Protein AF-A0A5K0YTJ7-F1 (afdb_monomer_lite)

pLDDT: mean 91.89, std 6.13, range [59.12, 97.94]

Structure (mmCIF, N/CA/C/O backbone):
data_AF-A0A5K0YTJ7-F1
#
_entry.id   AF-A0A5K0YTJ7-F1
#
loop_
_atom_site.group_PDB
_atom_site.id
_atom_site.type_symbol
_atom_site.label_atom_id
_atom_site.label_alt_id
_atom_site.label_comp_id
_atom_site.label_asym_id
_atom_site.label_entity_id
_atom_site.label_seq_id
_atom_site.pdbx_PDB_ins_code
_atom_site.Cartn_x
_atom_site.Cartn_y
_atom_site.Cartn_z
_atom_site.occupancy
_atom_site.B_iso_or_equiv
_atom_site.auth_seq_id
_atom_site.auth_comp_id
_atom_site.auth_asym_id
_atom_site.auth_atom_id
_atom_site.pdbx_PDB_model_num
ATOM 1 N N . THR A 1 1 ? -4.504 -14.858 -5.263 1.00 59.12 1 THR A N 1
ATOM 2 C CA . THR A 1 1 ? -3.100 -15.190 -5.559 1.00 59.12 1 THR A CA 1
ATOM 3 C C . THR A 1 1 ? -2.363 -13.875 -5.700 1.00 59.12 1 THR A C 1
ATOM 5 O O . THR A 1 1 ? -2.873 -13.016 -6.414 1.00 59.12 1 THR A O 1
ATOM 8 N N . SER A 1 2 ? -1.271 -13.672 -4.962 1.00 78.88 2 SER A N 1
ATOM 9 C CA . SER A 1 2 ? -0.412 -12.476 -5.075 1.00 78.88 2 SER A CA 1
ATOM 10 C C . SER A 1 2 ? 0.365 -12.509 -6.400 1.00 78.88 2 SER A C 1
ATOM 12 O O . SER A 1 2 ? 0.445 -13.553 -7.057 1.00 78.88 2 SER A O 1
ATOM 14 N N . ASN A 1 3 ? 0.926 -11.370 -6.807 1.00 82.94 3 ASN A N 1
ATOM 15 C CA . ASN A 1 3 ? 1.848 -11.286 -7.935 1.00 82.94 3 ASN A CA 1
ATOM 16 C C . ASN A 1 3 ? 3.019 -12.276 -7.773 1.00 82.94 3 ASN A C 1
ATOM 18 O O . ASN A 1 3 ? 3.357 -12.998 -8.716 1.00 82.94 3 ASN A O 1
ATOM 22 N N . GLY A 1 4 ? 3.537 -12.421 -6.550 1.00 83.62 4 GLY A N 1
ATOM 23 C CA . GLY A 1 4 ? 4.546 -13.418 -6.203 1.00 83.62 4 GLY A CA 1
ATOM 24 C C . GLY A 1 4 ? 4.114 -14.875 -6.397 1.00 83.62 4 GLY A C 1
ATOM 25 O O . GLY A 1 4 ? 4.947 -15.712 -6.742 1.00 83.62 4 GLY A O 1
ATOM 26 N N . ASP A 1 5 ? 2.823 -15.208 -6.283 1.00 86.25 5 ASP A N 1
ATOM 27 C CA . ASP A 1 5 ? 2.345 -16.577 -6.542 1.00 86.25 5 ASP A CA 1
ATOM 28 C C . ASP A 1 5 ? 2.400 -16.931 -8.033 1.00 86.25 5 ASP A C 1
ATOM 30 O O . ASP A 1 5 ? 2.692 -18.076 -8.397 1.00 86.25 5 ASP A O 1
ATOM 34 N N . VAL A 1 6 ? 2.097 -15.945 -8.883 1.00 89.19 6 VAL A N 1
ATOM 35 C CA . VAL A 1 6 ? 1.987 -16.089 -10.341 1.00 89.19 6 VAL A CA 1
ATOM 36 C C . VAL A 1 6 ? 3.361 -15.979 -11.005 1.00 89.19 6 VAL A C 1
ATOM 38 O O . VAL A 1 6 ? 3.671 -16.750 -11.911 1.00 89.19 6 VAL A O 1
ATOM 41 N N . PHE A 1 7 ? 4.214 -15.079 -10.514 1.00 89.31 7 PHE A N 1
ATOM 42 C CA . PHE A 1 7 ? 5.516 -14.744 -11.092 1.00 89.31 7 PHE A CA 1
ATOM 43 C C . PHE A 1 7 ? 6.652 -14.913 -10.079 1.00 89.31 7 PHE A C 1
ATOM 45 O O . PHE A 1 7 ? 7.475 -14.021 -9.894 1.00 89.31 7 PHE A O 1
ATOM 52 N N . ARG A 1 8 ? 6.731 -16.081 -9.436 1.00 86.69 8 ARG A N 1
ATOM 53 C CA . ARG A 1 8 ? 7.627 -16.397 -8.297 1.00 86.69 8 ARG A CA 1
ATOM 54 C C . ARG A 1 8 ? 9.072 -15.891 -8.379 1.00 86.69 8 ARG A C 1
ATOM 56 O O . ARG A 1 8 ? 9.693 -15.641 -7.349 1.00 86.69 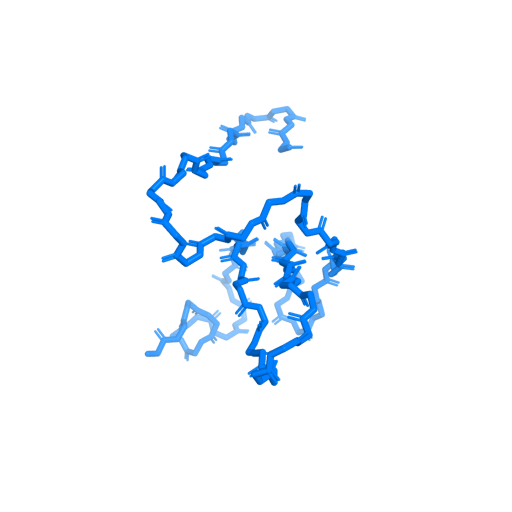8 ARG A O 1
ATOM 63 N N . HIS A 1 9 ? 9.624 -15.762 -9.582 1.00 88.06 9 HIS A N 1
ATOM 64 C CA . HIS A 1 9 ? 11.028 -15.398 -9.797 1.00 88.06 9 HIS A CA 1
ATOM 65 C C . HIS A 1 9 ? 11.231 -14.144 -10.652 1.00 88.06 9 HIS A C 1
ATOM 67 O O . HIS A 1 9 ? 12.369 -13.753 -10.887 1.00 88.06 9 HIS A O 1
ATOM 73 N N . THR A 1 10 ? 10.159 -13.532 -11.155 1.00 90.19 10 THR A N 1
ATOM 74 C CA . THR A 1 10 ? 10.250 -12.466 -12.163 1.00 90.19 10 THR A CA 1
ATOM 75 C C . THR A 1 10 ? 9.169 -11.412 -11.949 1.00 90.19 10 THR A 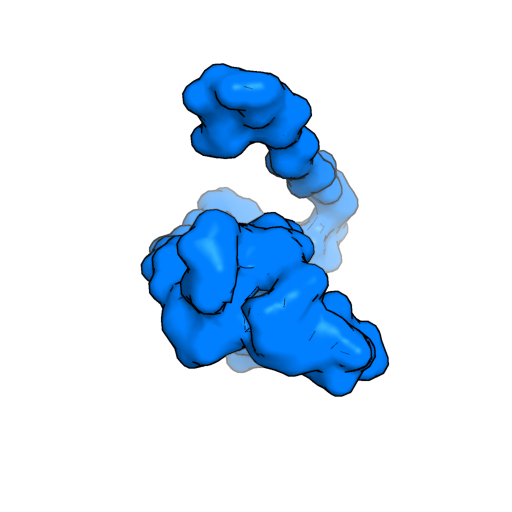C 1
ATOM 77 O O . THR A 1 10 ? 8.440 -11.076 -12.882 1.00 90.19 10 THR A O 1
ATOM 80 N N . HIS A 1 11 ? 9.028 -10.930 -10.716 1.00 91.19 11 HIS A N 1
ATOM 81 C CA . HIS A 1 11 ? 8.134 -9.824 -10.404 1.00 91.19 11 HIS A CA 1
ATOM 82 C C . HIS A 1 11 ? 8.859 -8.706 -9.669 1.00 91.19 11 HIS A C 1
ATOM 84 O O . HIS A 1 11 ? 9.788 -8.944 -8.898 1.00 91.19 11 HIS A O 1
ATOM 90 N N . ASP A 1 12 ? 8.356 -7.503 -9.907 1.00 93.00 12 ASP A N 1
ATOM 91 C CA . ASP A 1 12 ? 8.494 -6.369 -9.012 1.00 93.00 12 ASP A CA 1
ATOM 92 C C . ASP A 1 12 ? 7.119 -6.167 -8.342 1.00 93.00 12 ASP A C 1
ATOM 94 O O . ASP A 1 12 ? 6.078 -6.399 -8.969 1.00 93.00 12 ASP A O 1
ATOM 98 N N . GLU A 1 13 ? 7.094 -5.781 -7.070 1.00 93.94 13 GLU A N 1
ATOM 99 C CA . GLU A 1 13 ? 5.863 -5.616 -6.284 1.00 93.94 13 GLU A CA 1
ATOM 100 C C . GLU A 1 13 ? 6.050 -4.492 -5.259 1.00 93.94 13 GLU A C 1
ATOM 102 O O . GLU A 1 13 ? 7.126 -4.328 -4.679 1.00 93.94 13 GLU A O 1
ATOM 107 N N . LEU A 1 14 ? 5.010 -3.672 -5.100 1.00 95.00 14 LEU A N 1
ATOM 108 C CA . LEU A 1 14 ? 4.945 -2.584 -4.131 1.00 95.00 14 LEU A CA 1
ATOM 109 C C . LEU A 1 14 ? 3.705 -2.795 -3.284 1.00 95.00 14 LEU A C 1
ATOM 111 O O . LEU A 1 14 ? 2.588 -2.746 -3.805 1.00 95.00 14 LEU A O 1
ATOM 115 N N . ASP A 1 15 ? 3.914 -2.974 -1.988 1.00 95.75 15 ASP A N 1
ATOM 116 C CA . ASP A 1 15 ? 2.849 -3.371 -1.083 1.00 95.75 15 ASP A CA 1
ATOM 117 C C . ASP A 1 15 ? 2.441 -2.237 -0.153 1.00 95.75 15 ASP A C 1
ATOM 119 O O . ASP A 1 15 ? 3.272 -1.520 0.409 1.00 95.75 15 ASP A O 1
ATOM 123 N N . TRP A 1 16 ? 1.129 -2.124 0.036 1.00 96.38 16 TRP A N 1
ATOM 124 C CA . TRP A 1 16 ? 0.503 -1.429 1.152 1.00 96.38 16 TRP A CA 1
ATOM 125 C C . TRP A 1 16 ? -0.456 -2.408 1.820 1.00 96.38 16 TRP A C 1
ATOM 127 O O . TRP A 1 16 ? -1.524 -2.714 1.286 1.00 96.38 16 TRP A O 1
ATOM 137 N N . GLU A 1 17 ? -0.084 -2.900 2.994 1.00 96.62 17 GLU A N 1
ATOM 138 C CA . GLU A 1 17 ? -0.803 -3.974 3.669 1.00 96.62 17 GLU A CA 1
ATOM 139 C C . GLU A 1 17 ? -1.290 -3.514 5.037 1.00 96.62 17 GLU A C 1
ATOM 141 O O . GLU A 1 17 ? -0.499 -3.145 5.904 1.00 96.62 17 GLU A O 1
ATOM 146 N N . PHE A 1 18 ? -2.598 -3.595 5.276 1.00 95.44 18 PHE A N 1
ATOM 147 C CA . PHE A 1 18 ? -3.106 -3.557 6.643 1.00 95.44 18 PHE A CA 1
ATOM 148 C C . PHE A 1 18 ? -2.775 -4.880 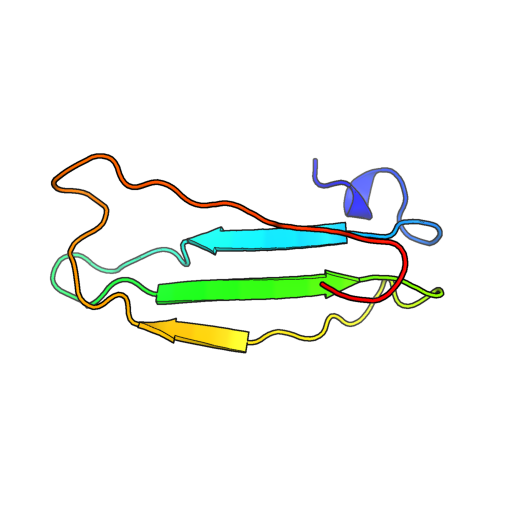7.316 1.00 95.44 18 PHE A C 1
ATOM 150 O O . PHE A 1 18 ? -3.253 -5.937 6.901 1.00 95.44 18 PHE A O 1
ATOM 157 N N . LEU A 1 19 ? -1.982 -4.822 8.380 1.00 93.75 19 LEU A N 1
ATOM 158 C CA . LEU A 1 19 ? -1.744 -5.998 9.198 1.00 93.75 19 LEU A CA 1
ATOM 159 C C . LEU A 1 19 ? -2.996 -6.248 10.040 1.00 93.75 19 LEU A C 1
ATOM 161 O O . LEU A 1 19 ? -3.555 -5.316 10.622 1.00 93.75 19 LEU A O 1
ATOM 165 N N . GLY A 1 20 ? -3.451 -7.503 10.076 1.00 85.75 20 GLY A N 1
ATOM 166 C CA . GLY A 1 20 ? -4.622 -7.896 10.856 1.00 85.75 20 GLY A CA 1
ATOM 167 C C . GLY A 1 20 ? -4.534 -7.388 12.297 1.00 85.75 20 GLY A C 1
ATOM 168 O O . GLY A 1 20 ? -3.458 -7.375 12.894 1.00 85.75 20 GLY A O 1
ATOM 169 N N . ASN A 1 21 ? -5.670 -6.960 12.843 1.00 89.38 21 ASN A N 1
ATOM 170 C CA . ASN A 1 21 ? -5.728 -6.307 14.144 1.00 89.38 21 ASN A CA 1
ATOM 171 C C . ASN A 1 21 ? -6.495 -7.147 15.177 1.00 89.38 21 ASN A C 1
ATOM 173 O O . ASN A 1 21 ? -7.440 -7.865 14.840 1.00 89.38 21 ASN A O 1
ATOM 177 N N . ILE A 1 22 ? -6.116 -7.018 16.448 1.00 89.12 22 ILE A N 1
ATOM 178 C CA . ILE A 1 22 ? -6.901 -7.497 17.589 1.00 89.12 22 ILE A CA 1
ATOM 179 C C . ILE A 1 22 ? -7.839 -6.362 18.006 1.00 89.12 22 ILE A C 1
ATOM 181 O O . ILE A 1 22 ? -7.448 -5.198 18.053 1.00 89.12 22 ILE A O 1
ATOM 185 N N . LYS A 1 23 ? -9.105 -6.673 18.305 1.00 85.56 23 LYS A N 1
ATOM 186 C CA . LYS A 1 23 ? -10.085 -5.647 18.684 1.00 85.56 23 LYS A CA 1
ATOM 187 C C . LYS A 1 23 ? -9.585 -4.839 19.891 1.00 85.56 23 LYS A C 1
ATOM 189 O O . LYS A 1 23 ? -9.422 -5.401 20.967 1.00 85.56 23 LYS A O 1
ATOM 194 N N . GLY A 1 24 ? -9.441 -3.526 19.711 1.00 84.06 24 GLY A N 1
ATOM 195 C CA . GLY A 1 24 ? -8.985 -2.594 20.748 1.00 84.06 24 GLY A CA 1
ATOM 196 C C . GLY A 1 24 ? -7.512 -2.193 20.641 1.00 84.06 24 GLY A C 1
ATOM 197 O O . GLY A 1 24 ? -7.122 -1.239 21.304 1.00 84.06 24 GLY A O 1
ATOM 198 N N . GLU A 1 25 ? -6.731 -2.858 19.789 1.00 90.50 25 GLU A N 1
ATOM 199 C CA . GLU A 1 25 ? -5.333 -2.510 19.524 1.00 90.50 25 GLU A CA 1
ATOM 200 C C . GLU A 1 25 ? -5.202 -1.519 18.356 1.00 90.50 25 GLU A C 1
ATOM 202 O O . GLU A 1 25 ? -6.109 -1.357 17.532 1.00 90.50 25 GLU A O 1
ATOM 207 N N . GLU A 1 26 ? -4.060 -0.837 18.287 1.00 91.56 26 GLU A N 1
ATOM 208 C CA . GLU A 1 26 ? -3.763 0.127 17.227 1.00 91.56 26 GLU A CA 1
ATOM 209 C C . GLU A 1 26 ? -3.500 -0.559 15.879 1.00 91.56 26 GLU A C 1
ATOM 211 O O . GLU A 1 26 ? -2.813 -1.581 15.787 1.00 91.56 26 GLU A O 1
ATOM 216 N N . TRP A 1 27 ? -4.009 0.046 14.804 1.00 95.06 27 TRP A N 1
ATOM 217 C CA . TRP A 1 27 ? -3.811 -0.466 13.453 1.00 95.06 27 TRP A CA 1
ATOM 218 C C . TRP A 1 27 ? -2.388 -0.235 12.963 1.00 95.06 27 TRP A C 1
ATOM 220 O O . TRP A 1 27 ? -1.819 0.851 13.110 1.00 95.06 27 TRP A O 1
ATOM 230 N N . ARG A 1 28 ? -1.847 -1.263 12.307 1.00 95.69 28 ARG A N 1
ATOM 231 C CA . ARG A 1 28 ? -0.537 -1.221 11.666 1.00 95.69 28 ARG A CA 1
ATOM 232 C C . ARG A 1 28 ? -0.675 -1.382 10.167 1.00 95.69 28 ARG A C 1
ATOM 234 O O . ARG A 1 28 ? -1.460 -2.200 9.688 1.00 95.69 28 ARG A O 1
ATOM 241 N N . VAL A 1 29 ? 0.150 -0.639 9.452 1.00 97.19 29 VAL A N 1
ATOM 242 C CA . VAL A 1 29 ? 0.379 -0.836 8.027 1.00 97.19 29 VAL A CA 1
ATOM 243 C C . VAL A 1 29 ? 1.804 -1.318 7.827 1.00 97.19 29 VAL A C 1
ATOM 245 O O . VAL A 1 29 ? 2.718 -0.866 8.521 1.00 97.19 29 VAL A O 1
ATOM 248 N N . GLN A 1 30 ? 1.976 -2.233 6.884 1.00 97.94 30 GLN A N 1
ATOM 249 C CA . GLN A 1 30 ? 3.262 -2.616 6.337 1.00 97.94 30 GLN A CA 1
ATOM 250 C C . GLN A 1 30 ? 3.397 -2.082 4.911 1.00 97.94 30 GLN A C 1
ATOM 252 O O . GLN A 1 30 ? 2.457 -2.165 4.120 1.00 97.94 30 GLN A O 1
ATOM 257 N N . THR A 1 31 ? 4.569 -1.542 4.595 1.00 97.69 31 THR A N 1
ATOM 258 C CA . THR A 1 31 ? 4.987 -1.259 3.220 1.00 97.69 31 THR A CA 1
ATOM 259 C C . THR A 1 31 ? 6.098 -2.212 2.824 1.00 97.69 31 THR A C 1
ATOM 261 O O . THR A 1 31 ? 6.926 -2.564 3.668 1.00 97.69 31 THR A O 1
ATOM 264 N N . ASN A 1 32 ? 6.137 -2.611 1.556 1.00 96.38 32 ASN A N 1
ATOM 265 C CA . ASN A 1 32 ? 7.179 -3.492 1.041 1.00 96.38 32 ASN A CA 1
ATOM 266 C C . ASN A 1 32 ? 7.568 -3.136 -0.398 1.00 96.38 32 ASN A C 1
ATOM 268 O O . ASN A 1 32 ? 6.771 -2.566 -1.145 1.00 96.38 32 ASN A O 1
ATOM 272 N N . VAL A 1 33 ? 8.801 -3.479 -0.776 1.00 95.19 33 VAL A N 1
ATOM 273 C CA . VAL A 1 33 ? 9.325 -3.324 -2.136 1.00 95.19 33 VAL A CA 1
ATOM 274 C C . VAL A 1 33 ? 10.088 -4.579 -2.549 1.00 95.19 33 VAL A C 1
ATOM 276 O O . VAL A 1 33 ? 11.208 -4.818 -2.081 1.00 95.19 33 VAL A O 1
ATOM 279 N N . TYR A 1 34 ? 9.526 -5.306 -3.509 1.00 94.19 34 TYR A N 1
ATOM 280 C CA . TYR A 1 34 ? 10.199 -6.351 -4.273 1.00 94.19 34 TYR A CA 1
ATOM 281 C C . TYR A 1 34 ? 10.628 -5.805 -5.627 1.00 94.19 34 TYR A C 1
ATOM 283 O O . TYR A 1 34 ? 9.888 -5.082 -6.292 1.00 94.19 34 TYR A O 1
ATOM 291 N N . GLY A 1 35 ? 11.833 -6.170 -6.046 1.00 91.06 35 GLY A N 1
ATOM 292 C CA . GLY A 1 35 ? 12.275 -5.891 -7.400 1.00 91.06 35 GLY A CA 1
ATOM 293 C C . GLY A 1 35 ? 13.776 -5.953 -7.594 1.00 91.06 35 GLY A C 1
ATOM 294 O O . GLY A 1 35 ? 14.530 -6.283 -6.671 1.00 91.06 35 GLY A O 1
ATOM 295 N N . ASN A 1 36 ? 14.213 -5.671 -8.823 1.00 86.50 36 ASN A N 1
ATOM 296 C CA . ASN A 1 36 ? 15.597 -5.890 -9.268 1.00 86.50 36 ASN A CA 1
ATOM 297 C C . ASN A 1 36 ? 16.060 -7.342 -9.010 1.00 86.50 36 ASN A C 1
ATOM 299 O O . ASN A 1 36 ? 17.165 -7.590 -8.526 1.00 86.50 36 ASN A O 1
ATOM 303 N N . GLY A 1 37 ? 15.169 -8.305 -9.262 1.00 84.12 37 GLY A N 1
ATOM 304 C CA . GLY A 1 37 ? 15.413 -9.734 -9.044 1.00 84.12 37 GLY A CA 1
ATOM 305 C C . GLY A 1 37 ? 15.265 -10.212 -7.594 1.00 84.12 37 GLY A C 1
ATOM 306 O O . GLY A 1 37 ? 15.374 -11.412 -7.348 1.00 84.12 37 GLY A O 1
ATOM 307 N N . SER A 1 38 ? 14.987 -9.323 -6.631 1.00 87.69 38 SER A N 1
ATOM 308 C CA . SER A 1 38 ? 14.643 -9.732 -5.266 1.00 87.69 38 SER A CA 1
ATOM 309 C C . SER A 1 38 ? 13.167 -10.107 -5.185 1.00 87.69 38 SER A C 1
ATOM 311 O O . SER A 1 38 ? 12.321 -9.226 -5.068 1.00 87.69 38 SER A O 1
ATOM 313 N N . THR A 1 39 ? 12.871 -11.407 -5.247 1.00 87.69 39 THR A N 1
ATOM 314 C CA . THR A 1 39 ? 11.497 -11.944 -5.160 1.00 87.69 39 THR A CA 1
ATOM 315 C C . THR A 1 39 ? 11.243 -12.807 -3.921 1.00 87.69 39 THR A C 1
ATOM 317 O O . THR A 1 39 ? 10.110 -13.189 -3.657 1.00 87.69 39 THR A O 1
ATOM 320 N N . GLY A 1 40 ? 12.293 -13.151 -3.164 1.00 83.94 40 GLY A N 1
ATOM 321 C CA . GLY A 1 40 ? 12.192 -13.974 -1.948 1.00 83.94 40 GLY A CA 1
ATOM 322 C C . GLY A 1 40 ? 12.292 -13.188 -0.638 1.00 83.94 40 GLY A C 1
ATOM 323 O O . GLY A 1 40 ? 11.888 -13.691 0.406 1.00 83.94 40 GLY A O 1
ATOM 324 N N . HIS A 1 41 ? 12.824 -11.965 -0.690 1.00 87.44 41 HIS A N 1
ATOM 325 C CA . HIS A 1 41 ? 12.999 -11.086 0.464 1.00 87.44 41 HIS A CA 1
ATOM 326 C C . HIS A 1 41 ? 12.592 -9.662 0.090 1.00 87.44 41 HIS A C 1
ATOM 328 O O . HIS A 1 41 ? 13.100 -9.110 -0.893 1.00 87.44 41 HIS A O 1
ATOM 334 N N . GLY A 1 42 ? 11.666 -9.103 0.864 1.00 88.00 42 GLY A N 1
ATOM 335 C CA . GLY A 1 42 ? 11.216 -7.731 0.727 1.00 88.00 42 GLY A CA 1
ATOM 336 C C . GLY A 1 42 ? 12.096 -6.746 1.500 1.00 88.00 42 GLY A C 1
ATOM 337 O O . GLY A 1 42 ? 13.147 -7.088 2.047 1.00 88.00 42 GLY A O 1
ATOM 338 N N . ARG A 1 43 ? 11.662 -5.491 1.503 1.00 94.44 43 ARG A N 1
ATOM 339 C CA . ARG A 1 43 ? 12.148 -4.377 2.320 1.00 94.44 43 ARG A CA 1
ATOM 340 C C . ARG A 1 43 ? 10.993 -3.877 3.189 1.00 94.44 43 ARG A C 1
ATOM 342 O O . ARG A 1 43 ? 10.431 -2.817 2.925 1.00 94.44 43 ARG A O 1
ATOM 349 N N . GLU A 1 44 ? 10.598 -4.679 4.172 1.00 96.81 44 GLU A N 1
ATOM 350 C CA . GLU A 1 44 ? 9.428 -4.400 5.000 1.00 96.81 44 GLU A CA 1
ATOM 351 C C . GLU A 1 44 ? 9.672 -3.238 5.975 1.00 96.81 44 GLU A C 1
ATOM 353 O O . GLU A 1 44 ? 10.620 -3.248 6.762 1.00 96.81 44 GLU A O 1
ATOM 358 N N . GLU A 1 45 ? 8.739 -2.290 6.015 1.00 97.44 45 GLU A N 1
ATOM 359 C CA . GLU A 1 45 ? 8.641 -1.277 7.070 1.00 97.44 45 GLU A CA 1
ATOM 360 C C . GLU A 1 45 ? 7.238 -1.288 7.680 1.00 97.44 45 GLU A C 1
ATOM 362 O O . GLU A 1 45 ? 6.262 -1.605 7.001 1.00 97.44 45 GLU A O 1
ATOM 367 N N . ARG A 1 46 ? 7.121 -0.977 8.979 1.00 97.00 46 ARG A N 1
ATOM 368 C CA . ARG A 1 46 ? 5.851 -1.056 9.718 1.00 97.00 46 ARG A CA 1
ATOM 369 C C . ARG A 1 46 ? 5.566 0.219 10.491 1.00 97.00 46 ARG A C 1
ATOM 371 O O . ARG A 1 46 ? 6.398 0.674 11.272 1.00 97.00 46 ARG A O 1
ATOM 378 N N . TYR A 1 47 ? 4.342 0.713 10.347 1.00 96.50 47 TYR A N 1
ATOM 379 C CA . TYR A 1 47 ? 3.897 1.985 10.904 1.00 96.50 47 TYR A CA 1
ATOM 380 C C . TYR A 1 47 ? 2.585 1.830 11.668 1.00 96.50 47 TYR A C 1
ATOM 382 O O . TYR A 1 47 ? 1.705 1.079 11.247 1.00 96.50 47 TYR A O 1
ATOM 390 N N . LEU A 1 48 ? 2.448 2.562 12.775 1.00 96.00 48 LEU A N 1
ATOM 391 C CA . LEU A 1 48 ? 1.157 2.787 13.426 1.00 96.00 48 LEU A CA 1
ATOM 392 C C . LEU A 1 48 ? 0.418 3.905 12.694 1.00 96.00 48 LEU A C 1
ATOM 394 O O . LEU A 1 48 ? 1.025 4.902 12.298 1.00 96.00 48 LEU A O 1
ATOM 398 N N . LEU A 1 49 ? -0.894 3.757 12.538 1.00 94.81 49 LEU A N 1
ATOM 399 C CA . LEU A 1 49 ? -1.730 4.837 12.027 1.00 94.81 49 LEU A CA 1
ATOM 400 C C . LEU A 1 49 ? -2.144 5.758 13.175 1.00 94.81 49 LEU A C 1
ATOM 402 O O . LEU A 1 49 ? -2.636 5.307 14.202 1.00 94.81 49 LEU A O 1
ATOM 406 N N . TRP A 1 50 ? -2.008 7.069 12.975 1.00 94.69 50 TRP A N 1
ATOM 407 C CA . TRP A 1 50 ? -2.446 8.085 13.945 1.00 94.69 50 TRP A CA 1
ATOM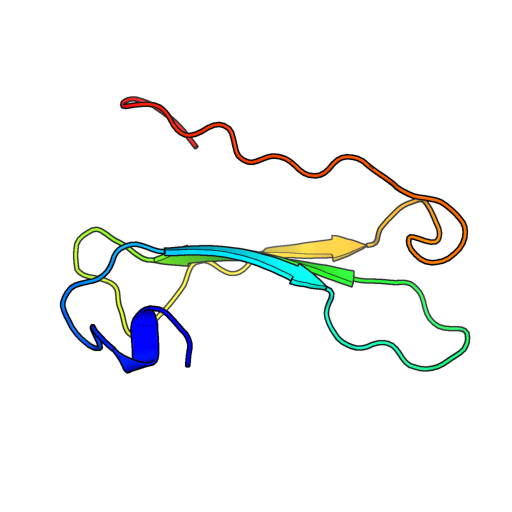 408 C C . TRP A 1 50 ? -3.976 8.279 13.977 1.00 94.69 50 TRP A C 1
ATOM 410 O O . TRP A 1 50 ? -4.481 9.217 14.592 1.00 94.69 50 TRP A O 1
ATOM 420 N N . PHE A 1 51 ? -4.715 7.428 13.268 1.00 94.12 51 PHE A N 1
ATOM 421 C CA . PHE A 1 51 ? -6.168 7.417 13.166 1.00 94.12 51 PHE A CA 1
ATOM 422 C C . PHE A 1 51 ? -6.667 5.970 13.115 1.00 94.12 51 PHE A C 1
ATOM 424 O O . PHE A 1 51 ? -5.906 5.049 12.825 1.00 94.12 51 PHE A O 1
ATOM 431 N N . ASP A 1 52 ? -7.961 5.774 13.372 1.00 93.50 52 ASP A N 1
ATOM 432 C CA . ASP A 1 52 ? -8.617 4.477 13.209 1.00 93.50 52 ASP A CA 1
ATOM 433 C C . ASP A 1 52 ? -9.100 4.324 11.753 1.00 93.50 52 ASP A C 1
ATOM 435 O O . ASP A 1 52 ? -10.107 4.942 11.390 1.00 93.50 52 ASP A O 1
ATOM 439 N N . PRO A 1 53 ? -8.424 3.515 10.911 1.00 94.31 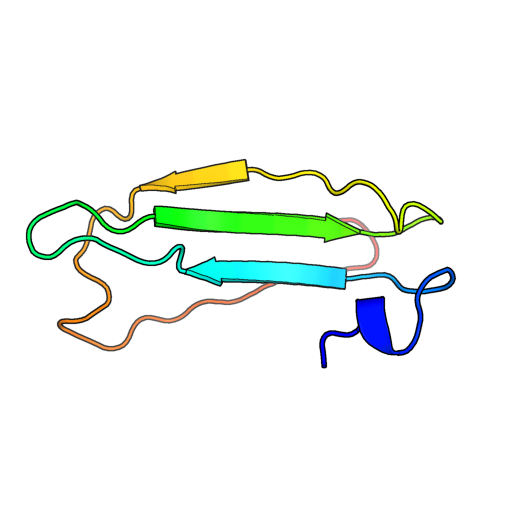53 PRO A N 1
ATOM 440 C CA . PRO A 1 53 ? -8.757 3.358 9.495 1.00 94.31 53 PRO A CA 1
ATOM 441 C C . PRO A 1 53 ? -10.108 2.670 9.251 1.00 94.31 53 PRO A C 1
ATOM 443 O O . PRO A 1 53 ? -10.509 2.530 8.100 1.00 94.31 53 PRO A O 1
ATOM 446 N N . THR A 1 54 ? -10.803 2.202 10.298 1.00 93.62 54 THR A N 1
ATOM 447 C CA . THR A 1 54 ? -12.119 1.551 10.176 1.00 93.62 54 THR A CA 1
ATOM 448 C C . THR A 1 54 ? -13.294 2.507 10.335 1.00 93.62 54 THR A C 1
ATOM 450 O O . THR A 1 54 ? -14.423 2.142 10.008 1.00 93.62 54 THR A O 1
ATOM 453 N N . LYS A 1 55 ? -13.055 3.719 10.847 1.00 95.69 55 LYS A N 1
ATOM 454 C CA . LYS A 1 55 ? -14.125 4.685 11.130 1.00 95.69 55 LYS A CA 1
ATOM 455 C C . LYS A 1 55 ? -14.542 5.477 9.901 1.00 95.69 55 LYS A C 1
ATOM 457 O O . LYS A 1 55 ? -15.719 5.791 9.762 1.00 95.69 55 LYS A O 1
ATOM 462 N N . GLU A 1 56 ? -13.594 5.789 9.027 1.00 97.31 56 GLU A N 1
ATOM 463 C CA . GLU A 1 56 ? -13.814 6.585 7.822 1.00 97.31 56 GLU A CA 1
ATOM 464 C C . GLU A 1 56 ? -12.918 6.091 6.682 1.00 97.31 56 GLU A C 1
ATOM 466 O O . GLU A 1 56 ? -11.950 5.361 6.893 1.00 97.31 56 GLU A O 1
ATOM 471 N N . PHE A 1 57 ? -13.241 6.486 5.451 1.00 97.25 57 PHE A N 1
ATOM 472 C CA . PHE A 1 57 ? -12.380 6.207 4.307 1.00 97.25 57 PHE A CA 1
ATOM 473 C C . PHE A 1 57 ? -11.205 7.182 4.272 1.00 97.25 57 PHE A C 1
ATOM 475 O O . PHE A 1 57 ? -11.380 8.396 4.362 1.00 97.25 57 PHE A O 1
ATOM 482 N N . HIS A 1 58 ? -10.010 6.647 4.041 1.00 97.19 58 HIS A N 1
ATOM 483 C CA . HIS A 1 58 ? -8.788 7.424 3.873 1.00 97.19 58 HIS A CA 1
ATOM 484 C C . HIS A 1 58 ? -8.165 7.143 2.509 1.00 97.19 58 HIS A C 1
ATOM 486 O O . HIS A 1 58 ? -8.373 6.089 1.905 1.00 97.19 58 HIS A O 1
ATOM 492 N N . ARG A 1 59 ? -7.390 8.107 2.008 1.00 97.75 59 ARG A N 1
ATOM 493 C CA . ARG A 1 59 ? -6.684 7.962 0.737 1.00 97.75 59 ARG A CA 1
ATOM 494 C C . ARG A 1 59 ? -5.289 7.399 0.975 1.00 97.75 59 ARG A C 1
ATOM 496 O O . ARG A 1 59 ? -4.468 8.048 1.616 1.00 97.75 59 ARG A O 1
ATOM 503 N N . TYR A 1 60 ? -5.026 6.253 0.365 1.00 96.38 60 TYR A N 1
ATOM 504 C CA . TYR A 1 60 ? -3.712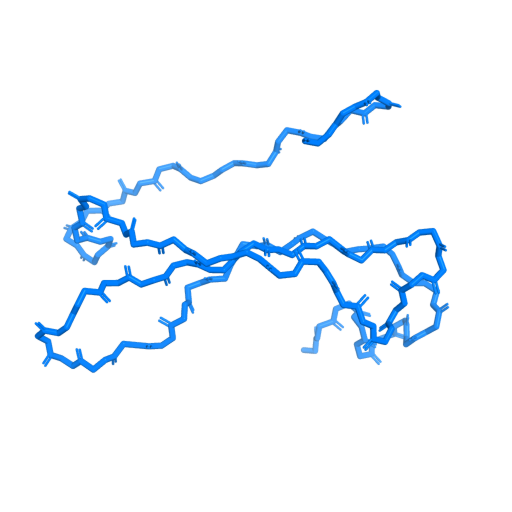 5.624 0.290 1.00 96.38 60 TYR A CA 1
ATOM 505 C C . TYR A 1 60 ? -3.246 5.669 -1.160 1.00 96.38 60 TYR A C 1
ATOM 507 O O . TYR A 1 60 ? -4.051 5.529 -2.084 1.00 96.38 60 TYR A O 1
ATOM 515 N N . SER A 1 61 ? -1.978 5.976 -1.395 1.00 96.31 61 SER A N 1
ATOM 516 C CA . SER A 1 61 ? -1.461 6.176 -2.749 1.00 96.31 61 SER A CA 1
ATOM 517 C C . SER A 1 61 ? 0.021 5.853 -2.782 1.00 96.31 61 SER A C 1
ATOM 519 O O . SER A 1 61 ? 0.743 6.202 -1.855 1.00 96.31 61 SER A O 1
ATOM 521 N N . ILE A 1 62 ? 0.462 5.236 -3.874 1.00 96.38 62 ILE A N 1
ATOM 522 C CA . ILE A 1 62 ? 1.873 5.014 -4.180 1.00 96.38 62 ILE A CA 1
ATOM 523 C C . ILE A 1 62 ? 2.199 5.889 -5.386 1.00 96.38 62 ILE A C 1
ATOM 525 O O . ILE A 1 62 ? 1.536 5.793 -6.421 1.00 96.38 62 ILE A O 1
ATOM 529 N N . LEU A 1 63 ? 3.195 6.764 -5.250 1.00 96.69 63 LEU A N 1
ATOM 530 C CA . LEU A 1 63 ? 3.736 7.528 -6.369 1.00 96.69 63 LEU A CA 1
ATOM 531 C C . LEU A 1 63 ? 5.021 6.853 -6.834 1.00 96.69 63 LEU A C 1
ATOM 533 O O . LEU A 1 63 ? 6.068 7.020 -6.223 1.00 96.69 63 LEU A O 1
ATOM 537 N N . TRP A 1 64 ? 4.944 6.127 -7.942 1.00 95.44 64 TRP A N 1
ATOM 538 C CA . TRP A 1 64 ? 6.108 5.490 -8.541 1.00 95.44 64 TRP A CA 1
ATOM 539 C C . TRP A 1 64 ? 6.577 6.266 -9.769 1.00 95.44 64 TRP A C 1
ATOM 541 O O . TRP A 1 64 ? 5.804 6.548 -10.686 1.00 95.44 64 TRP A O 1
ATOM 551 N N . THR A 1 65 ? 7.859 6.619 -9.789 1.00 96.38 65 THR A N 1
ATOM 552 C CA . THR A 1 65 ? 8.514 7.288 -10.915 1.00 96.38 65 THR A CA 1
ATOM 553 C C . THR A 1 65 ? 9.787 6.546 -11.316 1.00 96.38 65 THR A C 1
ATOM 555 O O . THR A 1 65 ? 10.263 5.662 -10.610 1.00 96.38 65 THR A O 1
ATOM 558 N N . SER A 1 66 ? 10.409 6.952 -12.426 1.00 95.19 66 SER A N 1
ATOM 559 C CA . SER A 1 66 ? 11.704 6.396 -12.842 1.00 95.19 66 SER A CA 1
ATOM 560 C C . SER A 1 66 ? 12.872 6.741 -11.909 1.00 95.19 66 SER A C 1
ATOM 562 O O . SER A 1 66 ? 13.957 6.191 -12.080 1.00 95.19 66 SER A O 1
ATOM 564 N N . LYS A 1 67 ? 12.687 7.664 -10.954 1.00 94.69 67 LYS A N 1
ATOM 565 C CA . LYS A 1 67 ? 13.743 8.117 -10.034 1.00 94.69 67 LYS A CA 1
ATOM 566 C C . LYS A 1 67 ? 13.517 7.683 -8.596 1.00 94.69 67 LYS A C 1
ATOM 568 O O . LYS A 1 67 ? 14.487 7.493 -7.870 1.00 94.69 67 LYS A O 1
ATOM 573 N N . THR A 1 68 ? 12.260 7.603 -8.179 1.00 93.19 68 THR A N 1
ATOM 574 C CA . THR A 1 68 ? 11.886 7.416 -6.779 1.00 93.19 68 THR A CA 1
ATOM 575 C C . THR A 1 68 ? 10.583 6.651 -6.653 1.00 93.19 68 THR A C 1
ATOM 577 O O . THR A 1 68 ? 9.714 6.710 -7.534 1.00 93.19 68 THR A O 1
ATOM 580 N N . ILE A 1 69 ? 10.475 6.009 -5.500 1.00 84.31 69 ILE A N 1
ATOM 581 C CA . ILE A 1 69 ? 9.257 5.521 -4.864 1.00 84.31 69 ILE A CA 1
ATOM 582 C C . ILE A 1 69 ? 9.220 6.189 -3.494 1.00 84.31 69 ILE A C 1
ATOM 584 O O . ILE A 1 69 ? 10.319 6.291 -2.898 1.00 84.31 69 ILE A O 1
#

Secondary structure (DSSP, 8-state):
--HHHHSTTS--EEEEEEEP--TTSPPEEEEEEEBTTB-S----EEEE-SS-TTTS---------SS--

Foldseek 3Di:
DDPCVVCVFDDWDWDWDWDDDDPPDFTKIWIWTDDPRRRPDIDIDMDTDPDDCVPDPDDDDDDDDPVHD

Radius of gyration: 14.24 Å; chains: 1; bounding box: 30×25×34 Å

InterPro domains:
  IPR000757 Beta-glucanase-like, N-terminal domain [PF00722] (9-69)
  IPR000757 Beta-glucanase-like, N-terminal domain [PS51762] (1-69)
  IPR013320 Concanavalin A-like lectin/glucanase domain superfamily [SSF49899] (2-69)
  IPR044791 Beta-glucanase/XTH [PTHR31062] (8-69)

Sequence (69 aa):
TSNGDVFRHTHDELDWEFLGNIKGEEWRVQTNVYGNGSTGHGREERYLLWFDPTKEFHRYSILWTSKTI

Organism: NCBI:txid210225